Protein AF-A0AAD5Q218-F1 (afdb_monomer_lite)

Organism: NCBI:txid1820382

Sequence (182 aa):
MEKSLLESSVFEDIPKEDIAKGVDLLRSRFSKKIEPICSKLERFMSEVIFKVPDHVLLPEDAAQRTKHSEKEHKKILKEIESIKSDIQMEKYKKVVFRGKLKEATETHENLKAAAIEIETTSQKVLRENKTMDIKENSEFILAKFERCRAQLKDLQESSSPTETKETNKLYHQKEINDLLEN

pLDDT: mean 83.71, std 15.34, range [43.94, 97.88]

Radius of gyration: 63.57 Å; chains: 1; bounding box: 139×63×130 Å

Secondary structure (DSSP, 8-state):
-HHHHHT-TT-TTS-HHHHHHHHHHHHHHHHHHHHHHHHHHHHHIIIIISPPPTT---GGGGGGSS---HHHHHHHHHHHHHHHHHHHHHHHHHHHHHHHHHHHHHHHHHHHHHHHHHHHHHHHHHHHTT-S-HHHHHHHHHHHHHHHHHHHHHHHHHS-SSS-TTHHHHHHHHHHHHTT--

Structure (mmCIF, N/CA/C/O backbone):
data_AF-A0AAD5Q218-F1
#
_entry.id   AF-A0AAD5Q218-F1
#
loop_
_atom_site.group_PDB
_atom_site.id
_atom_site.type_symbol
_atom_site.label_atom_id
_atom_site.label_alt_id
_atom_site.label_comp_id
_atom_site.label_asym_id
_atom_site.label_entity_id
_atom_site.label_seq_id
_atom_site.pdbx_PDB_ins_code
_atom_site.Cartn_x
_atom_site.Cartn_y
_atom_site.Cartn_z
_atom_site.occupancy
_atom_site.B_iso_or_equiv
_atom_site.auth_seq_id
_atom_site.auth_comp_id
_atom_site.auth_asym_id
_atom_site.auth_atom_id
_atom_site.pdbx_PDB_model_num
ATOM 1 N N . MET A 1 1 ? 55.581 26.461 -41.951 1.00 69.00 1 MET A N 1
ATOM 2 C CA . MET A 1 1 ? 56.415 26.116 -43.120 1.00 69.00 1 MET A CA 1
ATOM 3 C C . MET A 1 1 ? 56.751 27.368 -43.914 1.00 69.00 1 MET A C 1
ATOM 5 O O . MET A 1 1 ? 57.912 27.718 -43.939 1.00 69.00 1 MET A O 1
ATOM 9 N N . GLU A 1 2 ? 55.768 28.105 -44.435 1.00 70.19 2 GLU A N 1
ATOM 10 C CA . GLU A 1 2 ? 55.990 29.355 -45.189 1.00 70.19 2 GLU A CA 1
ATOM 11 C C . GLU A 1 2 ? 56.848 30.401 -44.454 1.00 70.19 2 GLU A C 1
ATOM 13 O O . GLU A 1 2 ? 57.884 30.801 -44.968 1.00 70.19 2 GLU A O 1
ATOM 18 N N . LYS A 1 3 ? 56.504 30.754 -43.204 1.00 76.50 3 LYS A N 1
ATOM 19 C CA . LYS A 1 3 ? 57.320 31.668 -42.374 1.00 76.50 3 LYS A CA 1
ATOM 20 C C . LYS A 1 3 ? 58.770 31.194 -42.200 1.00 76.50 3 LYS A C 1
ATOM 22 O O . LYS A 1 3 ? 59.693 31.980 -42.324 1.00 76.50 3 LYS A O 1
ATOM 27 N N . SER A 1 4 ? 58.962 29.888 -42.012 1.00 77.25 4 SER A N 1
ATOM 28 C CA . SER A 1 4 ? 60.290 29.276 -41.861 1.00 77.25 4 SER A CA 1
ATOM 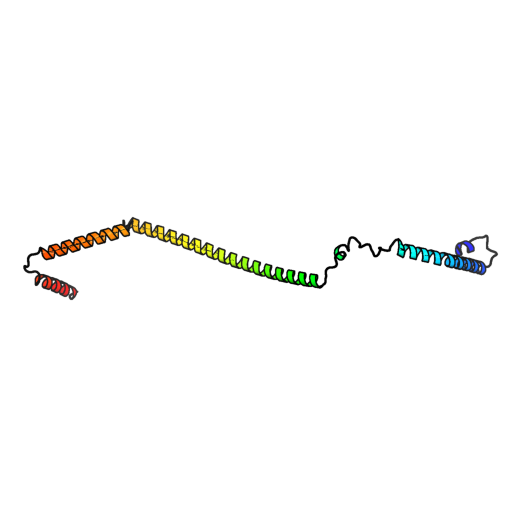29 C C . SER A 1 4 ? 61.090 29.226 -43.168 1.00 77.25 4 SER A C 1
ATOM 31 O O . SER A 1 4 ? 62.309 29.125 -43.107 1.00 77.25 4 SER A O 1
ATOM 33 N N . LEU A 1 5 ? 60.429 29.262 -44.331 1.00 72.81 5 LEU A N 1
ATOM 34 C CA . LEU A 1 5 ? 61.079 29.316 -45.646 1.00 72.81 5 LEU A CA 1
ATOM 35 C C . LEU A 1 5 ? 61.445 30.755 -46.032 1.00 72.81 5 LEU A C 1
ATOM 37 O O . LEU A 1 5 ? 62.468 30.963 -46.670 1.00 72.81 5 LEU A O 1
ATOM 41 N N . LEU A 1 6 ? 60.645 31.736 -45.604 1.00 70.00 6 LEU A N 1
ATOM 42 C CA . LEU A 1 6 ? 60.890 33.167 -45.822 1.00 70.00 6 LEU A CA 1
ATOM 43 C C . LEU A 1 6 ? 61.998 33.745 -44.923 1.00 70.00 6 LEU A C 1
ATOM 45 O O . LEU A 1 6 ? 62.591 34.757 -45.273 1.00 70.00 6 LEU A O 1
ATOM 49 N N . GLU A 1 7 ? 62.264 33.118 -43.775 1.00 71.62 7 GLU A N 1
ATOM 50 C CA . GLU A 1 7 ? 63.339 33.486 -42.835 1.00 71.62 7 GLU A CA 1
ATOM 51 C C . GLU A 1 7 ? 64.669 32.755 -43.125 1.00 71.62 7 GLU A C 1
ATOM 53 O O . GLU A 1 7 ? 65.662 32.968 -42.432 1.00 71.62 7 GLU A O 1
ATOM 58 N N . SER A 1 8 ? 64.705 31.872 -44.130 1.00 68.75 8 SER A N 1
ATOM 59 C CA . SER A 1 8 ? 65.890 31.086 -44.485 1.00 68.75 8 SER A CA 1
ATOM 60 C C . SER A 1 8 ? 66.762 31.822 -45.507 1.00 68.75 8 SER A C 1
ATOM 62 O O . SER A 1 8 ? 66.307 32.126 -46.607 1.00 68.75 8 SER A O 1
ATOM 64 N N . SER A 1 9 ? 68.046 32.018 -45.185 1.00 59.66 9 SER A N 1
ATOM 65 C CA . SER A 1 9 ? 69.048 32.674 -46.049 1.00 59.66 9 SER A CA 1
ATOM 66 C C . SER A 1 9 ? 69.369 31.923 -47.352 1.00 59.66 9 SER A C 1
ATOM 68 O O . SER A 1 9 ? 70.168 32.383 -48.158 1.00 59.66 9 SER A O 1
ATOM 70 N N . VAL A 1 10 ? 68.773 30.746 -47.566 1.00 65.19 10 VAL A N 1
ATOM 71 C CA . VAL A 1 10 ? 69.005 29.887 -48.739 1.00 65.19 10 VAL A CA 1
ATOM 72 C C . VAL A 1 10 ? 68.099 30.268 -49.919 1.00 65.19 10 VAL A C 1
ATOM 74 O O . VAL A 1 10 ? 68.383 29.895 -51.054 1.00 65.19 10 VAL A O 1
ATOM 77 N N . PHE A 1 11 ? 67.018 31.015 -49.677 1.00 63.41 11 PHE A N 1
ATOM 78 C CA . PHE A 1 11 ? 65.991 31.316 -50.684 1.00 63.41 11 PHE A CA 1
ATOM 79 C C . PHE A 1 11 ? 65.810 32.820 -50.948 1.00 63.41 11 PHE A C 1
ATOM 81 O O . PHE A 1 11 ? 64.764 33.221 -51.456 1.00 63.41 11 PHE A O 1
ATOM 88 N N . GLU A 1 12 ? 66.814 33.649 -50.632 1.00 64.25 12 GLU A N 1
ATOM 89 C CA . GLU A 1 12 ? 66.759 35.114 -50.803 1.00 64.25 12 GLU A CA 1
ATOM 90 C C . GLU A 1 12 ? 66.520 35.555 -52.261 1.00 64.25 12 GLU A C 1
ATOM 92 O O . GLU A 1 12 ? 65.871 36.575 -52.486 1.00 64.25 12 GLU A O 1
ATOM 97 N N . ASP A 1 13 ? 66.958 34.755 -53.241 1.00 67.12 13 ASP A N 1
ATOM 98 C CA . ASP A 1 13 ? 66.831 35.048 -54.679 1.00 67.12 13 ASP A CA 1
ATOM 99 C C . ASP A 1 13 ? 65.493 34.608 -55.305 1.00 67.12 13 ASP A C 1
ATOM 101 O O . ASP A 1 13 ? 65.235 34.875 -56.482 1.00 67.12 13 ASP A O 1
ATOM 105 N N . ILE A 1 14 ? 64.627 33.913 -54.557 1.00 72.00 14 ILE A N 1
ATOM 106 C CA . ILE A 1 14 ? 63.336 33.439 -55.074 1.00 72.00 14 ILE A CA 1
ATOM 107 C C . ILE A 1 14 ? 62.237 34.444 -54.702 1.00 72.00 14 ILE A C 1
ATOM 109 O O . ILE A 1 14 ? 62.089 34.780 -53.523 1.00 72.00 14 ILE A O 1
ATOM 113 N N . PRO A 1 15 ? 61.404 34.891 -55.663 1.00 78.75 15 PRO A N 1
ATOM 114 C CA . PRO A 1 15 ? 60.263 35.749 -55.372 1.00 78.75 15 PRO A CA 1
ATOM 115 C C . PRO A 1 15 ? 59.352 35.131 -54.307 1.00 78.75 15 PRO A C 1
ATOM 117 O O . PRO A 1 15 ? 58.953 33.964 -54.398 1.00 78.75 15 PRO A O 1
ATOM 120 N N . LYS A 1 16 ? 58.982 35.928 -53.300 1.00 77.88 16 LYS A N 1
ATOM 121 C CA . LYS A 1 16 ? 58.136 35.486 -52.177 1.00 77.88 16 LYS A CA 1
ATOM 122 C C . LYS A 1 16 ? 56.794 34.936 -52.664 1.00 77.88 16 LYS A C 1
ATOM 124 O O . LYS A 1 16 ? 56.260 33.996 -52.079 1.00 77.88 16 LYS A O 1
ATOM 129 N N . GLU A 1 17 ? 56.284 35.478 -53.767 1.00 79.50 17 GLU A N 1
ATOM 130 C CA . GLU A 1 17 ? 55.056 35.047 -54.427 1.00 79.50 17 GLU A CA 1
ATOM 131 C C . GLU A 1 17 ? 55.135 33.601 -54.932 1.00 79.50 17 GLU A C 1
ATOM 133 O O . GLU A 1 17 ? 54.137 32.882 -54.883 1.00 79.50 17 GLU A O 1
ATOM 138 N N . ASP A 1 18 ? 56.296 33.147 -55.400 1.00 80.69 18 ASP A N 1
ATOM 139 C CA . ASP A 1 18 ? 56.455 31.790 -55.926 1.00 80.69 18 ASP A CA 1
ATOM 140 C C . ASP A 1 18 ? 56.643 30.766 -54.801 1.00 80.69 18 ASP A C 1
ATOM 142 O O . ASP A 1 18 ? 56.131 29.645 -54.895 1.00 80.69 18 ASP A O 1
ATOM 146 N N . ILE A 1 19 ? 57.258 31.177 -53.685 1.00 81.56 19 ILE A N 1
ATOM 147 C CA . ILE A 1 19 ? 57.291 30.392 -52.443 1.00 81.56 19 ILE A CA 1
ATOM 148 C C . ILE A 1 19 ? 55.866 30.212 -51.900 1.00 81.56 19 ILE A C 1
ATOM 150 O O . ILE A 1 19 ? 55.463 29.083 -51.610 1.00 81.56 19 ILE A O 1
ATOM 154 N N . ALA A 1 20 ? 55.076 31.289 -51.828 1.00 82.69 20 ALA A N 1
ATOM 155 C CA . ALA A 1 20 ? 53.685 31.238 -51.376 1.00 82.69 20 ALA A CA 1
ATOM 156 C C . ALA A 1 20 ? 52.830 30.315 -52.266 1.00 82.69 20 ALA A C 1
ATOM 158 O O . ALA A 1 20 ? 52.174 29.402 -51.762 1.00 82.69 20 ALA A O 1
ATOM 159 N N . LYS A 1 21 ? 52.922 30.450 -53.599 1.00 85.62 21 LYS A N 1
ATOM 160 C CA . LYS A 1 21 ? 52.235 29.553 -54.551 1.00 85.62 21 LYS A CA 1
ATOM 161 C C . LYS A 1 21 ? 52.656 28.091 -54.390 1.00 85.62 21 LYS A C 1
ATOM 163 O O . LYS A 1 21 ? 51.812 27.198 -54.481 1.00 85.62 21 LYS A O 1
ATOM 168 N N . GLY A 1 22 ? 53.944 27.824 -54.167 1.00 85.00 22 GLY A N 1
ATOM 169 C CA . GLY A 1 22 ? 54.467 26.473 -53.957 1.00 85.00 22 GLY A CA 1
ATOM 170 C C . GLY A 1 22 ? 53.941 25.835 -52.669 1.00 85.00 22 GLY A C 1
ATOM 171 O O . GLY A 1 22 ? 53.497 24.682 -52.683 1.00 85.00 22 GLY A O 1
ATOM 172 N N . VAL A 1 23 ? 53.922 26.599 -51.573 1.00 87.44 23 VAL A N 1
ATOM 173 C CA . VAL A 1 23 ? 53.343 26.168 -50.292 1.00 87.44 23 VAL A CA 1
ATOM 174 C C . VAL A 1 23 ? 51.838 25.949 -50.422 1.00 87.44 23 VAL A C 1
ATOM 176 O O . VAL A 1 23 ? 51.331 24.941 -49.931 1.00 87.44 23 VAL A O 1
ATOM 179 N N . ASP A 1 24 ? 51.125 26.820 -51.133 1.00 87.69 24 ASP A N 1
ATOM 180 C CA . ASP A 1 24 ? 49.694 26.663 -51.390 1.00 87.69 24 ASP A CA 1
ATOM 181 C C . ASP A 1 24 ? 49.383 25.432 -52.241 1.00 87.69 24 ASP A C 1
ATOM 183 O O . ASP A 1 24 ? 48.440 24.691 -51.944 1.00 87.69 24 ASP A O 1
ATOM 187 N N . LEU A 1 25 ? 50.201 25.149 -53.257 1.00 91.50 25 LEU A N 1
ATOM 188 C CA . LEU A 1 25 ? 50.072 23.943 -54.068 1.00 91.50 25 LEU A CA 1
ATOM 189 C C . LEU A 1 25 ? 50.336 22.683 -53.235 1.00 91.50 25 LEU A C 1
ATOM 191 O O . LEU A 1 25 ? 49.593 21.704 -53.350 1.00 91.50 25 LEU A O 1
ATOM 195 N N . LEU A 1 26 ? 51.362 22.703 -52.379 1.00 90.81 26 LEU A N 1
ATOM 196 C CA . LEU A 1 26 ? 51.670 21.605 -51.464 1.00 90.81 26 LEU A CA 1
ATOM 197 C C . LEU A 1 26 ? 50.535 21.392 -50.459 1.00 90.81 26 LEU A C 1
ATOM 199 O O . LEU A 1 26 ? 50.084 20.261 -50.288 1.00 90.81 26 LEU A O 1
ATOM 203 N N . ARG A 1 27 ? 50.023 22.470 -49.858 1.00 90.44 27 ARG A N 1
ATOM 204 C CA . ARG A 1 27 ? 48.873 22.448 -48.949 1.00 90.44 27 ARG A CA 1
ATOM 205 C C . ARG A 1 27 ? 47.643 21.880 -49.646 1.00 90.44 27 ARG A C 1
ATOM 207 O O . ARG A 1 27 ? 47.019 20.973 -49.115 1.00 90.44 27 ARG A O 1
ATOM 214 N N . SER A 1 28 ? 47.345 22.326 -50.866 1.00 92.12 28 SER A N 1
ATOM 215 C CA . SER A 1 28 ? 46.227 21.807 -51.660 1.00 92.12 28 SER A CA 1
ATOM 216 C C . SER A 1 28 ? 46.377 20.311 -51.953 1.00 92.12 28 SER A C 1
ATOM 218 O O . SER A 1 28 ? 45.425 19.548 -51.784 1.00 92.12 28 SER A O 1
ATOM 220 N N . ARG A 1 29 ? 47.573 19.855 -52.351 1.00 93.06 29 ARG A N 1
ATOM 221 C CA . ARG A 1 29 ? 47.848 18.426 -52.583 1.00 93.06 29 ARG A CA 1
ATOM 222 C C . ARG A 1 29 ? 47.735 17.606 -51.301 1.00 93.06 29 ARG A C 1
ATOM 224 O O . ARG A 1 29 ? 47.169 16.516 -51.341 1.00 93.06 29 ARG A O 1
ATOM 231 N N . PHE A 1 30 ? 48.248 18.128 -50.190 1.00 93.69 30 PHE A N 1
ATOM 232 C CA . PHE A 1 30 ? 48.175 17.488 -48.884 1.00 93.69 30 PHE A CA 1
ATOM 233 C C . PHE A 1 30 ? 46.726 17.363 -48.413 1.00 93.69 30 PHE A C 1
ATOM 235 O O . PHE A 1 30 ? 46.282 16.251 -48.151 1.00 93.69 30 PHE A O 1
ATOM 242 N N . SER A 1 31 ? 45.957 18.455 -48.418 1.00 93.25 31 SER A N 1
ATOM 243 C CA . SER A 1 31 ? 44.533 18.444 -48.074 1.00 93.25 31 SER A CA 1
ATOM 244 C C . SER A 1 31 ? 43.752 17.474 -48.959 1.00 93.25 31 SER A C 1
ATOM 246 O O . SER A 1 31 ? 43.032 16.633 -48.439 1.00 93.25 31 SER A O 1
ATOM 248 N N . LYS A 1 32 ? 43.975 17.469 -50.282 1.00 94.06 32 LYS A N 1
ATOM 249 C CA . LYS A 1 32 ? 43.328 16.507 -51.199 1.00 94.06 32 LYS A CA 1
ATOM 250 C C . LYS A 1 32 ? 43.638 15.040 -50.884 1.00 94.06 32 LYS A C 1
ATOM 252 O O . LYS A 1 32 ? 42.857 14.167 -51.252 1.00 94.06 32 LYS A O 1
ATOM 257 N N . LYS A 1 33 ? 44.787 14.748 -50.268 1.00 93.75 33 LYS A N 1
ATOM 258 C CA . LYS A 1 33 ? 45.181 13.386 -49.880 1.00 93.75 33 LYS A CA 1
ATOM 259 C C . LYS A 1 33 ? 44.720 13.022 -48.473 1.00 93.75 33 LYS A C 1
ATOM 261 O O . LYS A 1 33 ? 44.341 11.876 -48.267 1.00 93.75 33 LYS A O 1
ATOM 266 N N . ILE A 1 34 ? 44.738 13.971 -47.542 1.00 94.88 34 ILE A N 1
ATOM 267 C CA . ILE A 1 34 ? 44.348 13.764 -46.147 1.00 94.88 34 ILE A CA 1
ATOM 268 C C . ILE A 1 34 ? 42.839 13.712 -45.976 1.00 94.88 34 ILE A C 1
ATOM 270 O O . ILE A 1 34 ? 42.372 12.836 -45.262 1.00 94.88 34 ILE A O 1
ATOM 274 N N . GLU A 1 35 ? 42.080 14.564 -46.665 1.00 95.44 35 GLU A N 1
ATOM 275 C CA . GLU A 1 35 ? 40.618 14.601 -46.559 1.00 95.44 35 GLU A CA 1
ATOM 276 C C . GLU A 1 35 ? 39.979 13.205 -46.690 1.00 95.44 35 GLU A C 1
ATOM 278 O O . GLU A 1 35 ? 39.336 12.757 -45.742 1.00 95.44 35 GLU A O 1
ATOM 283 N N . PRO A 1 36 ? 40.230 12.419 -47.762 1.00 95.62 36 PRO A N 1
ATOM 284 C CA . PRO A 1 36 ? 39.633 11.090 -47.881 1.00 95.62 36 PRO A CA 1
ATOM 285 C C . PRO A 1 36 ? 40.160 10.084 -46.848 1.00 95.62 36 PRO A C 1
ATOM 287 O O . PRO A 1 36 ? 39.497 9.080 -46.590 1.00 95.62 36 PRO A O 1
ATOM 290 N N . ILE A 1 37 ? 41.352 10.300 -46.282 1.00 95.94 37 ILE A N 1
ATOM 291 C CA . ILE A 1 37 ? 41.898 9.454 -45.212 1.00 95.94 37 ILE A CA 1
ATOM 292 C C . ILE A 1 37 ? 41.159 9.753 -43.908 1.00 95.94 37 ILE A C 1
ATOM 294 O O . ILE A 1 37 ? 40.695 8.819 -43.257 1.00 95.94 37 ILE A O 1
ATOM 298 N N . CYS A 1 38 ? 40.986 11.031 -43.569 1.00 95.12 38 CYS A N 1
ATOM 299 C CA . CYS A 1 38 ? 40.215 11.462 -42.411 1.00 95.12 38 CYS A CA 1
ATOM 300 C C . CYS A 1 38 ? 38.756 11.015 -42.517 1.00 95.12 38 CYS A C 1
ATOM 302 O O . CYS A 1 38 ? 38.255 10.436 -41.563 1.00 95.12 38 CYS A O 1
ATOM 304 N N . SER A 1 39 ? 38.107 11.151 -43.679 1.00 95.38 39 SER A N 1
ATOM 305 C CA . SER A 1 39 ? 36.728 10.672 -43.857 1.00 95.38 39 SER A CA 1
ATOM 306 C C . SER A 1 39 ? 36.605 9.153 -43.683 1.00 95.38 39 SER A C 1
ATOM 308 O O . SER A 1 39 ? 35.631 8.663 -43.116 1.00 95.38 39 SER A O 1
ATOM 310 N N . LYS A 1 40 ? 37.591 8.373 -44.152 1.00 95.81 40 LYS A N 1
ATOM 311 C CA . LYS A 1 40 ? 37.616 6.916 -43.924 1.00 95.81 40 LYS A CA 1
ATOM 312 C C . LYS A 1 40 ? 37.834 6.574 -42.454 1.00 95.81 40 LYS A C 1
ATOM 314 O O . LYS A 1 40 ? 37.211 5.638 -41.961 1.00 95.81 40 LYS A O 1
ATOM 319 N N . LEU A 1 41 ? 38.715 7.308 -41.780 1.00 95.69 41 LEU A N 1
ATOM 320 C CA . LEU A 1 41 ? 38.981 7.128 -40.359 1.00 95.69 41 LEU A CA 1
ATOM 321 C C . LEU A 1 41 ? 37.743 7.463 -39.527 1.00 95.69 41 LEU A C 1
ATOM 323 O O . LEU A 1 41 ? 37.350 6.660 -38.692 1.00 95.69 41 LEU A O 1
ATOM 327 N N . GLU A 1 42 ? 37.103 8.598 -39.796 1.00 95.94 42 GLU A N 1
ATOM 328 C CA . GLU A 1 42 ? 35.860 9.011 -39.146 1.00 95.94 42 GLU A CA 1
ATOM 329 C C . GLU A 1 42 ? 34.787 7.939 -39.314 1.00 95.94 42 GLU A C 1
ATOM 331 O O . GLU A 1 42 ? 34.236 7.451 -38.330 1.00 95.94 42 GLU A O 1
ATOM 336 N N . ARG A 1 43 ? 34.579 7.471 -40.550 1.00 96.12 43 ARG A N 1
ATOM 337 C CA . ARG A 1 43 ? 33.640 6.386 -40.830 1.00 96.12 43 ARG A CA 1
ATOM 338 C C . ARG A 1 43 ? 33.965 5.123 -40.034 1.00 96.12 43 ARG A C 1
ATOM 340 O O . ARG A 1 43 ? 33.069 4.526 -39.451 1.00 96.12 43 ARG A O 1
ATOM 347 N N . PHE A 1 44 ? 35.233 4.723 -39.982 1.00 95.75 44 PHE A N 1
ATOM 348 C CA . PHE A 1 44 ? 35.655 3.556 -39.211 1.00 95.75 44 PHE A CA 1
ATOM 349 C C . PHE A 1 44 ? 35.403 3.735 -37.707 1.00 95.75 44 PHE A C 1
ATOM 351 O O . PHE A 1 44 ? 34.886 2.830 -37.053 1.00 95.75 44 PHE A O 1
ATOM 358 N N . MET A 1 45 ? 35.714 4.910 -37.157 1.00 95.62 45 MET A N 1
ATOM 359 C CA . MET A 1 45 ? 35.459 5.225 -35.751 1.00 95.62 45 MET A CA 1
ATOM 360 C C . MET A 1 45 ? 33.961 5.162 -35.435 1.00 95.62 45 MET A C 1
ATOM 362 O O . MET A 1 45 ? 33.575 4.523 -34.457 1.00 95.62 45 MET A O 1
ATOM 366 N N . SER A 1 46 ? 33.118 5.757 -36.279 1.00 94.12 46 SER A N 1
ATOM 367 C CA . SER A 1 46 ? 31.667 5.782 -36.086 1.00 94.12 46 SER A CA 1
ATOM 368 C C . SER A 1 46 ? 30.998 4.429 -36.303 1.00 94.12 46 SER A C 1
ATOM 370 O O . SER A 1 46 ? 30.046 4.125 -35.59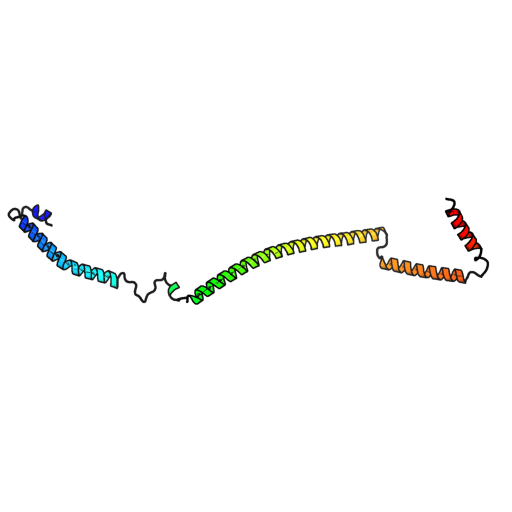7 1.00 94.12 46 SER A O 1
ATOM 372 N N . GLU A 1 47 ? 31.455 3.620 -37.261 1.00 92.38 47 GLU A N 1
ATOM 373 C CA . GLU A 1 47 ? 30.809 2.345 -37.602 1.00 92.38 47 GLU A CA 1
ATOM 374 C C . GLU A 1 47 ? 31.300 1.166 -36.752 1.00 92.38 47 GLU A C 1
ATOM 376 O O . GLU A 1 47 ? 30.540 0.218 -36.554 1.00 92.38 47 GLU A O 1
ATOM 381 N N . VAL A 1 48 ? 32.546 1.207 -36.263 1.00 89.38 48 VAL A N 1
ATOM 382 C CA . VAL A 1 48 ? 33.196 0.055 -35.612 1.00 89.38 48 VAL A CA 1
ATOM 383 C C . VAL A 1 48 ? 33.518 0.314 -34.145 1.00 89.38 48 VAL A C 1
ATOM 385 O O . VAL A 1 48 ? 33.247 -0.544 -33.312 1.00 89.38 48 VAL A O 1
ATOM 388 N N . ILE A 1 49 ? 34.106 1.467 -33.813 1.00 92.19 49 ILE A N 1
ATOM 389 C CA . ILE A 1 49 ? 34.599 1.723 -32.449 1.00 92.19 49 ILE A CA 1
ATOM 390 C C . ILE A 1 49 ? 33.472 2.228 -31.549 1.00 92.19 49 ILE A C 1
ATOM 392 O O . ILE A 1 49 ? 33.292 1.729 -30.442 1.00 92.19 49 ILE A O 1
ATOM 396 N N . PHE A 1 50 ? 32.716 3.218 -32.021 1.00 93.12 50 PHE A N 1
ATOM 397 C CA . PHE A 1 50 ? 31.698 3.903 -31.221 1.00 93.12 50 PHE A CA 1
ATOM 398 C C . PHE A 1 50 ? 30.267 3.474 -31.543 1.00 93.12 50 PHE A C 1
ATOM 400 O O . PHE A 1 50 ? 29.323 4.013 -30.965 1.00 93.12 50 PHE A O 1
ATOM 407 N N . LYS A 1 51 ? 30.080 2.502 -32.442 1.00 91.19 51 LYS A N 1
ATOM 408 C CA . LYS A 1 51 ? 28.757 1.942 -32.712 1.00 91.19 51 LYS A CA 1
ATOM 409 C C . LYS A 1 51 ? 28.417 0.887 -31.668 1.00 91.19 51 LYS A C 1
ATOM 411 O O . LYS A 1 51 ? 29.082 -0.142 -31.579 1.00 91.19 51 LYS A O 1
ATOM 416 N N . VAL A 1 52 ? 27.323 1.097 -30.944 1.00 88.94 52 VAL A N 1
ATOM 417 C CA . VAL A 1 52 ? 26.678 0.016 -30.191 1.00 88.94 52 VAL A CA 1
ATOM 418 C C . VAL A 1 52 ? 25.970 -0.897 -31.201 1.00 88.94 52 VAL A C 1
ATOM 420 O O . VAL A 1 52 ? 25.167 -0.398 -31.993 1.00 88.94 52 VAL A O 1
ATOM 423 N N . PRO A 1 53 ? 26.270 -2.208 -31.249 1.00 89.31 53 PRO A N 1
ATOM 424 C CA . PRO A 1 53 ? 25.616 -3.108 -32.191 1.00 89.31 53 PRO A CA 1
ATOM 425 C C . PRO A 1 53 ? 24.110 -3.214 -31.931 1.00 89.31 53 PRO A C 1
ATOM 427 O O . PRO A 1 53 ? 23.695 -3.389 -30.791 1.00 89.31 53 PRO A O 1
ATOM 430 N N . ASP A 1 54 ? 23.298 -3.224 -32.991 1.00 85.56 54 ASP A N 1
ATOM 431 C CA . ASP A 1 54 ? 21.824 -3.188 -32.890 1.00 85.56 54 ASP A CA 1
ATOM 432 C C . ASP A 1 54 ? 21.220 -4.400 -32.147 1.00 85.56 54 ASP A C 1
ATOM 434 O O . ASP A 1 54 ? 20.099 -4.353 -31.647 1.00 85.56 54 ASP A O 1
ATOM 438 N N . HIS A 1 55 ? 21.964 -5.506 -32.076 1.00 85.81 55 HIS A N 1
ATOM 439 C CA . HIS A 1 55 ? 21.568 -6.733 -31.381 1.00 85.81 55 HIS A CA 1
ATOM 440 C C . HIS A 1 55 ? 21.999 -6.767 -29.905 1.00 85.81 55 HIS A C 1
ATOM 442 O O . HIS A 1 55 ? 21.633 -7.695 -29.183 1.00 85.81 55 HIS A O 1
ATOM 448 N N . VAL A 1 56 ? 22.793 -5.791 -29.454 1.00 87.62 56 VAL A N 1
ATOM 449 C CA . VAL A 1 56 ? 23.293 -5.700 -28.082 1.00 87.62 56 VAL A CA 1
ATOM 450 C C . VAL A 1 56 ? 22.518 -4.613 -27.355 1.00 87.62 56 VAL A C 1
ATOM 452 O O . VAL A 1 56 ? 22.664 -3.428 -27.633 1.00 87.62 56 VAL A O 1
ATOM 455 N N . LEU A 1 57 ? 21.715 -5.027 -26.378 1.00 86.69 57 LEU A N 1
ATOM 456 C CA . LEU A 1 57 ? 21.172 -4.109 -25.383 1.00 86.69 57 LEU A CA 1
ATOM 457 C C . LEU A 1 57 ? 22.234 -3.847 -24.322 1.00 86.69 57 LEU A C 1
ATOM 459 O O . LEU A 1 57 ? 22.799 -4.795 -23.760 1.00 86.69 57 LEU A O 1
ATOM 463 N N . LEU A 1 58 ? 22.466 -2.568 -24.039 1.00 89.38 58 LEU A N 1
ATOM 464 C CA . LEU A 1 58 ? 23.334 -2.152 -22.950 1.00 89.38 58 LEU A CA 1
ATOM 465 C C . LEU A 1 58 ? 22.771 -2.644 -21.600 1.00 89.38 58 LEU A C 1
ATOM 467 O O . LEU A 1 58 ? 21.558 -2.852 -21.474 1.00 89.38 58 LEU A O 1
ATOM 471 N N . PRO A 1 59 ? 23.622 -2.879 -20.586 1.00 87.31 59 PRO A N 1
ATOM 472 C CA . PRO A 1 59 ? 23.173 -3.324 -19.267 1.00 87.31 59 PRO A CA 1
ATOM 473 C C . PRO A 1 59 ? 22.128 -2.400 -18.626 1.00 87.31 59 PRO A C 1
ATOM 475 O O . PRO A 1 59 ? 21.216 -2.878 -17.954 1.00 87.31 59 PRO A O 1
ATOM 478 N N . GLU A 1 60 ? 22.229 -1.096 -18.870 1.00 86.56 60 GLU A N 1
ATOM 479 C CA . GLU A 1 60 ? 21.306 -0.068 -18.385 1.00 86.56 60 GLU A CA 1
ATOM 480 C C . GLU A 1 60 ? 19.898 -0.238 -18.981 1.00 86.56 60 GLU A C 1
ATOM 482 O O . GLU A 1 60 ? 18.897 0.011 -18.309 1.00 86.56 60 GLU A O 1
ATOM 487 N N . ASP A 1 61 ? 19.815 -0.759 -20.207 1.00 83.81 61 ASP A N 1
ATOM 488 C CA . ASP A 1 61 ? 18.569 -1.010 -20.933 1.00 83.81 61 ASP A CA 1
ATOM 489 C C . ASP A 1 61 ? 18.020 -2.427 -20.708 1.00 83.81 61 ASP A C 1
ATOM 491 O O . ASP A 1 61 ? 17.108 -2.874 -21.409 1.00 83.81 61 ASP A O 1
ATOM 495 N N . ALA A 1 62 ? 18.528 -3.167 -19.716 1.00 83.81 62 ALA A N 1
ATOM 496 C CA . ALA A 1 62 ? 18.085 -4.534 -19.438 1.00 83.81 62 ALA A CA 1
ATOM 497 C C . ALA A 1 62 ? 16.562 -4.650 -19.236 1.00 83.81 62 ALA A C 1
ATOM 499 O O . ALA A 1 62 ? 15.968 -5.648 -19.646 1.00 83.81 62 ALA A O 1
ATOM 500 N N . ALA A 1 63 ? 15.917 -3.618 -18.679 1.00 78.44 63 ALA A N 1
ATOM 501 C CA . ALA A 1 63 ? 14.464 -3.559 -18.502 1.00 78.44 63 ALA A CA 1
ATOM 502 C C . ALA A 1 63 ? 13.681 -3.569 -19.831 1.00 78.44 63 ALA A C 1
ATOM 504 O O . ALA A 1 63 ? 12.525 -3.980 -19.861 1.00 78.44 63 ALA A O 1
ATOM 505 N N . GLN A 1 64 ? 14.305 -3.162 -20.940 1.00 78.00 64 GLN A N 1
ATOM 506 C CA . GLN A 1 64 ? 13.691 -3.161 -22.270 1.00 78.00 64 GLN A CA 1
ATOM 507 C C . GLN A 1 64 ? 13.722 -4.539 -22.949 1.00 78.00 64 GLN A C 1
ATOM 509 O O . GLN A 1 64 ? 13.029 -4.737 -23.950 1.00 78.00 64 GLN A O 1
ATOM 514 N N . ARG A 1 65 ? 14.492 -5.506 -22.417 1.00 79.75 65 ARG A N 1
ATOM 515 C CA . ARG A 1 65 ? 14.556 -6.883 -22.952 1.00 79.75 65 ARG A CA 1
ATOM 516 C C . ARG A 1 65 ? 13.181 -7.540 -22.973 1.00 79.75 65 ARG A C 1
ATOM 518 O O . ARG A 1 65 ? 12.831 -8.230 -23.925 1.00 79.75 65 ARG A O 1
ATOM 525 N N . THR A 1 66 ? 12.397 -7.297 -21.932 1.00 80.44 66 THR A N 1
ATOM 526 C CA . THR A 1 66 ? 11.000 -7.708 -21.833 1.00 80.44 66 THR A CA 1
ATOM 527 C C . THR A 1 66 ? 10.115 -6.500 -22.082 1.00 80.44 66 THR A C 1
ATOM 529 O O . THR A 1 66 ? 9.903 -5.671 -21.200 1.00 80.44 66 THR A O 1
ATOM 532 N N . LYS A 1 67 ? 9.584 -6.391 -23.301 1.00 76.19 67 LYS A N 1
ATOM 533 C CA . LYS A 1 67 ? 8.610 -5.349 -23.631 1.00 76.19 67 LYS A CA 1
ATOM 534 C C . LYS A 1 67 ? 7.289 -5.654 -22.932 1.00 76.19 67 LYS A C 1
ATOM 536 O O . LYS A 1 67 ? 6.558 -6.545 -23.354 1.00 76.19 67 LYS A O 1
ATOM 541 N N . HIS A 1 68 ? 6.980 -4.901 -21.885 1.00 77.31 68 HIS A N 1
ATOM 542 C CA . HIS A 1 68 ? 5.649 -4.920 -21.290 1.00 77.31 68 HIS A CA 1
ATOM 543 C C . HIS A 1 68 ? 4.644 -4.273 -22.241 1.00 77.31 68 HIS A C 1
ATOM 545 O O . HIS A 1 68 ? 4.903 -3.211 -22.812 1.00 77.31 68 HIS A O 1
ATOM 551 N N . SER A 1 69 ? 3.483 -4.905 -22.414 1.00 86.06 69 SER A N 1
ATOM 552 C CA . SER A 1 69 ? 2.405 -4.306 -23.201 1.00 86.06 69 SER A CA 1
ATOM 553 C C . SER A 1 69 ? 1.823 -3.101 -22.458 1.00 86.06 69 SER A C 1
ATOM 555 O O . SER A 1 69 ? 1.654 -3.140 -21.237 1.00 86.06 69 SER A O 1
ATOM 557 N N . GLU A 1 70 ? 1.399 -2.056 -23.176 1.00 88.25 70 GLU A N 1
ATOM 558 C CA . GLU A 1 70 ? 0.660 -0.938 -22.566 1.00 88.25 70 GLU A CA 1
ATOM 559 C C . GLU A 1 70 ? -0.575 -1.406 -21.782 1.00 88.25 70 GLU A C 1
ATOM 561 O O . GLU A 1 70 ? -0.972 -0.783 -20.796 1.00 88.25 70 GLU A O 1
ATOM 566 N N . LYS A 1 71 ? -1.190 -2.518 -22.205 1.00 90.81 71 LYS A N 1
ATOM 567 C CA . LYS A 1 71 ? -2.339 -3.111 -21.515 1.00 90.81 71 LYS A CA 1
ATOM 568 C C . LYS A 1 71 ? -1.956 -3.637 -20.131 1.00 90.81 71 LYS A C 1
ATOM 570 O O . LYS A 1 71 ? -2.711 -3.442 -19.181 1.00 90.81 71 LYS A O 1
ATOM 575 N N . GLU A 1 72 ? -0.796 -4.276 -20.016 1.00 89.25 72 GLU A N 1
ATOM 576 C CA . GLU A 1 72 ? -0.261 -4.774 -18.744 1.00 89.25 72 GLU A CA 1
ATOM 577 C C . GLU A 1 72 ? 0.143 -3.613 -17.844 1.00 89.25 72 GLU A C 1
ATOM 579 O O . GLU A 1 72 ? -0.215 -3.598 -16.671 1.00 89.25 72 GLU A O 1
ATOM 584 N N . HIS A 1 73 ? 0.782 -2.587 -18.409 1.00 90.06 73 HIS A N 1
ATOM 585 C CA . HIS A 1 73 ? 1.141 -1.383 -17.667 1.00 90.06 73 HIS A CA 1
ATOM 586 C C . HIS A 1 73 ? -0.096 -0.688 -17.075 1.00 90.06 73 HIS A C 1
ATOM 588 O O . HIS A 1 73 ? -0.149 -0.407 -15.878 1.00 90.06 73 HIS A O 1
ATOM 594 N N . LYS A 1 74 ? -1.150 -0.496 -17.881 1.00 94.25 74 LYS A N 1
ATOM 595 C CA . LYS A 1 74 ? -2.430 0.065 -17.415 1.00 94.25 74 LYS A CA 1
ATOM 596 C C . LYS A 1 74 ? -3.104 -0.814 -16.359 1.00 94.25 74 LYS A C 1
ATOM 598 O O . LYS A 1 74 ? -3.726 -0.281 -15.443 1.00 94.25 74 LYS A O 1
ATOM 603 N N . LYS A 1 75 ? -3.002 -2.141 -16.477 1.00 95.56 75 LYS A N 1
ATOM 604 C CA . LYS A 1 75 ? -3.530 -3.082 -15.479 1.00 95.56 75 LYS A CA 1
ATOM 605 C C . LYS A 1 75 ? -2.801 -2.928 -14.142 1.00 95.56 75 LYS A C 1
ATOM 607 O O . LYS A 1 75 ? -3.463 -2.741 -13.128 1.00 95.56 75 LYS A O 1
ATOM 612 N N . ILE A 1 76 ? -1.469 -2.911 -14.160 1.00 94.75 76 ILE A N 1
ATOM 613 C CA . ILE A 1 76 ? -0.637 -2.737 -12.961 1.00 94.75 76 ILE A CA 1
ATOM 614 C C . ILE A 1 76 ? -0.935 -1.396 -12.281 1.00 94.75 76 ILE A C 1
ATOM 616 O O . ILE A 1 76 ? -1.093 -1.352 -11.067 1.00 94.75 76 ILE A O 1
ATOM 620 N N . LEU A 1 77 ? -1.086 -0.305 -13.040 1.00 95.69 77 LEU A N 1
ATOM 621 C CA . LEU A 1 77 ? -1.432 1.002 -12.467 1.00 95.69 77 LEU A CA 1
ATOM 622 C C . LEU A 1 77 ? -2.783 0.990 -11.738 1.00 95.69 77 LEU A C 1
ATOM 624 O O . LEU A 1 77 ? -2.884 1.522 -10.633 1.00 95.69 77 LEU A O 1
ATOM 628 N N . LYS A 1 78 ? -3.801 0.344 -12.317 1.00 96.19 78 LYS A N 1
ATOM 629 C CA . LYS A 1 78 ? -5.109 0.184 -11.663 1.00 96.19 78 LYS A CA 1
ATOM 630 C C . LYS A 1 78 ? -5.024 -0.678 -10.406 1.00 96.19 78 LYS A C 1
ATOM 632 O O . LYS A 1 78 ? -5.665 -0.360 -9.410 1.00 96.19 78 LYS A O 1
ATOM 637 N N . GLU A 1 79 ? -4.235 -1.749 -10.437 1.00 97.06 79 GLU A N 1
ATOM 638 C CA . GLU A 1 79 ? -4.005 -2.597 -9.263 1.00 97.06 79 GLU A CA 1
ATOM 639 C C . GLU A 1 79 ? -3.294 -1.823 -8.147 1.00 97.06 79 GLU A C 1
ATOM 641 O O . GLU A 1 79 ? -3.725 -1.882 -6.998 1.00 97.06 79 GLU A O 1
ATOM 646 N N . ILE A 1 80 ? -2.273 -1.026 -8.479 1.00 97.12 80 ILE A N 1
ATOM 647 C CA . ILE A 1 80 ? -1.584 -0.149 -7.521 1.00 97.12 80 ILE A CA 1
ATOM 648 C C . ILE A 1 80 ? -2.568 0.834 -6.878 1.00 97.12 80 ILE A C 1
ATOM 650 O O . ILE A 1 80 ? -2.538 1.032 -5.662 1.00 97.12 80 ILE A O 1
ATOM 654 N N . GLU A 1 81 ? -3.445 1.449 -7.671 1.00 96.94 81 GLU A N 1
ATOM 655 C CA . GLU A 1 81 ? -4.436 2.399 -7.166 1.00 96.94 81 GLU A CA 1
ATOM 656 C C . GLU A 1 81 ? -5.479 1.724 -6.263 1.00 96.94 81 GLU A C 1
ATOM 658 O O . GLU A 1 81 ? -5.769 2.234 -5.177 1.00 96.94 81 GLU A O 1
ATOM 663 N N . SER A 1 82 ? -5.964 0.540 -6.651 1.00 97.44 82 SER A N 1
ATOM 664 C CA . SER A 1 82 ? -6.867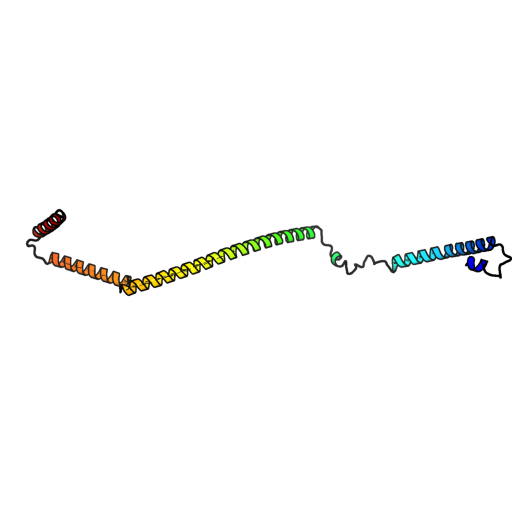 -0.275 -5.830 1.00 97.44 82 SER A CA 1
ATOM 665 C C . SER A 1 82 ? -6.228 -0.631 -4.489 1.00 97.44 82 SER A C 1
ATOM 667 O O . SER A 1 82 ? -6.789 -0.334 -3.438 1.00 97.44 82 SER A O 1
ATOM 669 N N . ILE A 1 83 ? -5.007 -1.176 -4.511 1.00 97.56 83 ILE A N 1
ATOM 670 C CA . ILE A 1 83 ? -4.276 -1.570 -3.300 1.00 97.56 83 ILE A CA 1
ATOM 671 C C . ILE A 1 83 ? -4.031 -0.356 -2.397 1.00 97.56 83 ILE A C 1
ATOM 673 O O . ILE A 1 83 ? -4.138 -0.446 -1.174 1.00 97.56 83 ILE A O 1
ATOM 677 N N . LYS A 1 84 ? -3.726 0.810 -2.974 1.00 97.31 84 LYS A N 1
ATOM 678 C CA . LYS A 1 84 ? -3.545 2.046 -2.207 1.00 97.31 84 LYS A CA 1
ATOM 679 C C . LYS A 1 84 ? -4.829 2.454 -1.480 1.00 97.31 84 LYS A C 1
ATOM 681 O O . LYS A 1 84 ? -4.749 2.867 -0.321 1.00 97.31 84 LYS A O 1
ATOM 686 N N . SER A 1 85 ? -5.981 2.329 -2.139 1.00 96.69 85 SER A N 1
ATOM 687 C CA . SER A 1 85 ? -7.290 2.580 -1.528 1.00 96.69 85 SER A CA 1
ATOM 688 C C . SER A 1 85 ? -7.576 1.590 -0.394 1.00 96.69 85 SER A C 1
ATOM 690 O O . SER A 1 85 ? -7.896 2.003 0.724 1.00 96.69 85 SER A O 1
ATOM 692 N N . ASP A 1 86 ? -7.330 0.300 -0.628 1.00 97.56 86 ASP A N 1
ATOM 693 C CA . ASP A 1 86 ? -7.532 -0.755 0.370 1.00 97.56 86 ASP A CA 1
ATOM 694 C C . ASP A 1 86 ? -6.667 -0.535 1.616 1.00 97.56 86 ASP A C 1
ATOM 696 O O . ASP A 1 86 ? -7.151 -0.629 2.744 1.00 97.56 86 ASP A O 1
ATOM 700 N N . ILE A 1 87 ? -5.402 -0.140 1.439 1.00 97.56 87 ILE A N 1
ATOM 701 C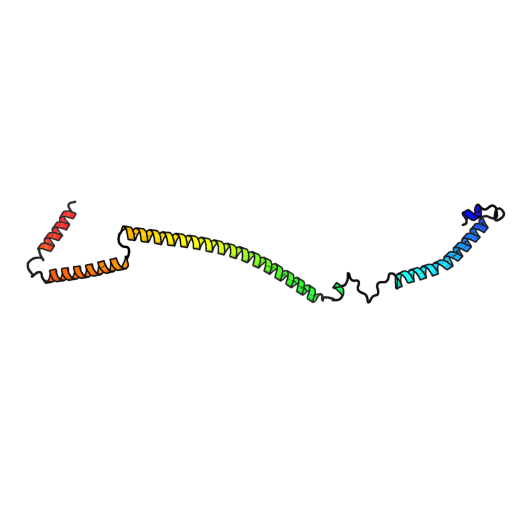 CA . ILE A 1 87 ? -4.503 0.193 2.553 1.00 97.56 87 ILE A CA 1
ATOM 702 C C . ILE A 1 87 ? -5.047 1.367 3.377 1.00 97.56 87 ILE A C 1
ATOM 704 O O . ILE A 1 87 ? -4.941 1.360 4.606 1.00 97.56 87 ILE A O 1
ATOM 708 N N . GLN A 1 88 ? -5.600 2.398 2.735 1.00 97.06 88 GLN A N 1
ATOM 709 C CA . GLN A 1 88 ? -6.185 3.535 3.451 1.00 97.06 88 GLN A CA 1
ATOM 710 C C . GLN A 1 88 ? -7.423 3.113 4.246 1.00 97.06 88 GLN A C 1
ATOM 712 O O . GLN A 1 88 ? -7.554 3.479 5.418 1.00 97.06 88 GLN A O 1
ATOM 717 N N . MET A 1 89 ? -8.284 2.292 3.646 1.00 97.50 89 MET A N 1
ATOM 718 C CA . MET A 1 89 ? -9.463 1.751 4.312 1.00 97.50 89 MET A CA 1
ATOM 719 C C . MET A 1 89 ? -9.087 0.855 5.501 1.00 97.50 89 MET A C 1
ATOM 721 O O . MET A 1 89 ? -9.652 1.007 6.585 1.00 97.50 89 MET A O 1
ATOM 725 N N . GLU A 1 90 ? -8.101 -0.028 5.355 1.00 96.88 90 GLU A N 1
ATOM 726 C CA . GLU A 1 90 ? -7.635 -0.885 6.451 1.00 96.88 90 GLU A CA 1
ATOM 727 C C . GLU A 1 90 ? -6.979 -0.085 7.582 1.00 96.88 90 GLU A C 1
ATOM 729 O O . GLU A 1 90 ? -7.205 -0.366 8.763 1.00 96.88 90 GLU A O 1
ATOM 734 N N . LYS A 1 91 ? -6.238 0.985 7.265 1.00 97.62 91 LYS A N 1
ATOM 735 C CA . LYS A 1 91 ? -5.733 1.917 8.289 1.00 97.62 91 LYS A CA 1
ATOM 736 C C . LYS A 1 91 ? -6.872 2.556 9.078 1.00 97.62 91 LYS A C 1
ATOM 738 O O . LYS A 1 91 ? -6.787 2.626 10.304 1.00 97.62 91 LYS A O 1
ATOM 743 N N . TYR A 1 92 ? -7.934 2.988 8.399 1.00 97.38 92 TYR A N 1
ATOM 744 C CA . TYR A 1 92 ? -9.111 3.543 9.060 1.00 97.38 92 TYR A CA 1
ATOM 745 C C . TYR A 1 92 ? -9.796 2.505 9.959 1.00 97.38 92 TYR A C 1
ATOM 747 O O . TYR A 1 92 ? -10.003 2.762 11.147 1.00 97.38 92 TYR A O 1
ATOM 755 N N . LYS A 1 93 ? -10.059 1.296 9.445 1.00 97.56 93 LYS A N 1
ATOM 756 C CA . LYS A 1 93 ? -10.645 0.198 10.232 1.00 97.56 93 LYS A CA 1
ATOM 757 C C . LYS A 1 93 ? -9.813 -0.123 11.469 1.00 97.56 93 LYS A C 1
ATOM 759 O O . LYS A 1 93 ? -10.371 -0.274 12.551 1.00 97.56 93 LYS A O 1
ATOM 764 N N . LYS A 1 94 ? -8.483 -0.157 11.349 1.00 97.44 94 LYS A N 1
ATOM 765 C CA . LYS A 1 94 ? -7.578 -0.379 12.484 1.00 97.44 94 LYS A CA 1
ATOM 766 C C . LYS A 1 94 ? -7.767 0.662 13.588 1.00 97.44 94 LYS A C 1
ATOM 768 O O . LYS A 1 94 ? -7.771 0.302 14.764 1.00 97.44 94 LYS A O 1
ATOM 773 N N . VAL A 1 95 ? -7.929 1.937 13.233 1.00 97.44 95 VAL A N 1
ATOM 774 C CA . VAL A 1 95 ? -8.192 3.006 14.210 1.00 97.44 95 VAL A CA 1
ATOM 775 C C . VAL A 1 95 ? -9.547 2.798 14.884 1.00 97.44 95 VAL A C 1
ATOM 777 O O . VAL A 1 95 ? -9.622 2.835 16.111 1.00 97.44 95 VAL A O 1
ATOM 780 N N . VAL A 1 96 ? -10.592 2.499 14.108 1.00 97.75 96 VAL A N 1
ATOM 781 C CA . VAL A 1 96 ? -11.938 2.227 14.638 1.00 97.75 96 VAL A CA 1
ATOM 782 C C . VAL A 1 96 ? -11.929 1.030 15.589 1.00 97.75 96 VAL A C 1
ATOM 784 O O . VAL A 1 96 ? -12.451 1.123 16.698 1.00 97.75 96 VAL A O 1
ATOM 787 N N . PHE A 1 97 ? -11.302 -0.082 15.202 1.00 97.88 97 PHE A N 1
ATOM 788 C CA . PHE A 1 97 ? -11.210 -1.271 16.048 1.00 97.88 97 PHE A CA 1
ATOM 789 C C . PHE A 1 97 ? -10.411 -1.018 17.318 1.00 97.88 97 PHE A C 1
ATOM 791 O O . PHE A 1 97 ? -10.803 -1.491 18.379 1.00 97.88 97 PHE A O 1
ATOM 798 N N . ARG A 1 98 ? -9.337 -0.226 17.250 1.00 97.62 98 ARG A N 1
ATOM 799 C CA . ARG A 1 98 ? -8.594 0.173 18.448 1.00 97.62 98 ARG A CA 1
ATOM 800 C C . ARG A 1 98 ? -9.451 1.018 19.395 1.00 97.62 98 ARG A C 1
ATOM 802 O O . ARG A 1 98 ? -9.356 0.833 20.604 1.00 97.62 98 ARG A O 1
ATOM 809 N N . GLY A 1 99 ? -10.287 1.906 18.855 1.00 97.62 99 GLY A N 1
ATOM 810 C CA . GLY A 1 99 ? -11.260 2.676 19.634 1.00 97.62 99 GLY A CA 1
ATOM 811 C C . GLY A 1 99 ? -12.275 1.773 20.335 1.00 97.62 99 GLY A C 1
ATOM 812 O O . GLY A 1 99 ? -12.390 1.819 21.556 1.00 97.62 99 GLY A O 1
ATOM 813 N N . LYS A 1 100 ? -12.922 0.879 19.578 1.00 97.12 100 LYS A N 1
ATOM 814 C CA . LYS A 1 100 ? -13.890 -0.091 20.118 1.00 97.12 100 LYS A CA 1
ATOM 815 C C . LYS A 1 100 ? -13.277 -1.026 21.155 1.00 97.12 100 LYS A C 1
ATOM 817 O O . LYS A 1 100 ? -13.918 -1.337 22.149 1.00 97.12 100 LYS A O 1
ATOM 822 N N . LEU A 1 101 ? -12.037 -1.465 20.941 1.00 97.50 101 LEU A N 1
ATOM 823 C CA . LEU A 1 101 ? -11.331 -2.305 21.903 1.00 97.50 101 LEU A CA 1
ATOM 824 C C . LEU A 1 101 ? -11.117 -1.560 23.222 1.00 97.50 101 LEU A C 1
ATOM 826 O O . LEU A 1 101 ? -11.357 -2.133 24.275 1.00 97.50 101 LEU A O 1
ATOM 830 N N . LYS A 1 102 ? -10.717 -0.283 23.166 1.00 97.50 102 LYS A N 1
ATOM 831 C CA . LYS A 1 102 ? -10.536 0.541 24.365 1.00 97.50 102 LYS A CA 1
ATOM 832 C C . LYS A 1 102 ? -11.849 0.698 25.142 1.00 97.50 102 LYS A C 1
ATOM 834 O O . LYS A 1 102 ? -11.868 0.488 26.351 1.00 97.50 102 LYS A O 1
ATOM 839 N N . GLU A 1 103 ? -12.939 1.006 24.447 1.00 96.75 103 GLU A N 1
ATOM 840 C CA . GLU A 1 103 ? -14.275 1.121 25.045 1.00 96.75 103 GLU A CA 1
ATOM 841 C C . GLU A 1 103 ? -14.738 -0.206 25.672 1.00 96.75 103 GLU A C 1
ATOM 843 O O . GLU A 1 103 ? -15.203 -0.239 26.811 1.00 96.75 103 GLU A O 1
ATOM 848 N N . ALA A 1 104 ? -14.532 -1.327 24.977 1.00 96.56 104 ALA A N 1
ATOM 849 C CA . ALA A 1 104 ? -14.844 -2.655 25.498 1.00 96.56 104 ALA A CA 1
ATOM 850 C C . ALA A 1 104 ? -14.014 -3.002 26.747 1.00 96.56 104 ALA A C 1
ATOM 852 O O . ALA A 1 104 ? -14.536 -3.582 27.694 1.00 96.56 104 ALA A O 1
ATOM 853 N N . THR A 1 105 ? -12.731 -2.628 26.784 1.00 97.25 105 THR A N 1
ATOM 854 C CA . THR A 1 105 ? -11.894 -2.857 27.972 1.00 97.25 105 THR A CA 1
ATOM 855 C C . THR A 1 105 ? -12.329 -2.004 29.158 1.00 97.25 105 THR A C 1
ATOM 857 O O . THR A 1 105 ? -12.389 -2.505 30.274 1.00 97.25 105 THR A O 1
ATOM 860 N N . GLU A 1 106 ? -12.689 -0.742 28.927 1.00 96.94 106 GLU A N 1
ATOM 861 C CA . GLU A 1 106 ? -13.143 0.161 29.987 1.00 96.94 106 GLU A CA 1
ATOM 862 C C . GLU A 1 106 ? -14.492 -0.286 30.564 1.00 96.94 106 GLU A C 1
ATOM 864 O O . GLU A 1 106 ? -14.660 -0.381 31.778 1.00 96.94 106 GLU A O 1
ATOM 869 N N . THR A 1 107 ? -15.437 -0.654 29.697 1.00 96.75 107 THR A N 1
ATOM 870 C CA . THR A 1 107 ? -16.731 -1.207 30.124 1.00 96.75 107 THR A CA 1
ATOM 871 C C . THR A 1 107 ? -16.578 -2.533 30.867 1.00 96.75 107 THR A C 1
ATOM 873 O O . THR A 1 107 ? -17.269 -2.747 31.862 1.00 96.75 107 THR A O 1
ATOM 876 N N . HIS A 1 108 ? -15.655 -3.403 30.447 1.00 96.12 108 HIS A N 1
ATOM 877 C CA . HIS A 1 108 ? -15.368 -4.652 31.150 1.00 96.12 108 HIS A CA 1
ATOM 878 C C . HIS A 1 108 ? -14.815 -4.416 32.561 1.00 96.12 108 HIS A C 1
ATOM 880 O O . HIS A 1 108 ? -15.302 -5.028 33.511 1.00 96.12 108 HIS A O 1
ATOM 886 N N . GLU A 1 109 ? -13.844 -3.514 32.716 1.00 96.94 109 GLU A N 1
ATOM 887 C CA . GLU A 1 109 ? -13.289 -3.167 34.031 1.00 96.94 109 GLU A CA 1
ATOM 888 C C . GLU A 1 109 ? -14.351 -2.532 34.942 1.00 96.94 109 GLU A C 1
ATOM 890 O O . GLU A 1 109 ? -14.471 -2.921 36.103 1.00 96.94 109 GLU A O 1
ATOM 895 N N . ASN A 1 110 ? -15.197 -1.644 34.410 1.00 96.25 110 ASN A N 1
ATOM 896 C CA . ASN A 1 110 ? -16.299 -1.047 35.171 1.00 96.25 110 ASN A CA 1
ATOM 897 C C . ASN A 1 110 ? -17.319 -2.096 35.637 1.00 96.25 110 ASN A C 1
ATOM 899 O O . ASN A 1 110 ? -17.736 -2.085 36.794 1.00 96.25 110 ASN A O 1
ATOM 903 N N . LEU A 1 111 ? -17.704 -3.032 34.762 1.00 96.25 111 LEU A N 1
ATOM 904 C CA . LEU A 1 111 ? -18.610 -4.126 35.123 1.00 96.25 111 LEU A CA 1
ATOM 905 C C . LEU A 1 111 ? -17.994 -5.048 36.175 1.00 96.25 111 LEU A C 1
ATOM 907 O O . LEU A 1 111 ? -18.688 -5.483 37.092 1.00 96.25 111 LEU A O 1
ATOM 911 N N . LYS A 1 112 ? -16.695 -5.329 36.070 1.00 97.06 112 LYS A N 1
ATOM 912 C CA . LYS A 1 112 ? -15.968 -6.135 37.050 1.00 97.06 112 LYS A CA 1
ATOM 913 C C . LYS A 1 112 ? -15.911 -5.442 38.411 1.00 97.06 112 LYS A C 1
ATOM 915 O O . LYS A 1 112 ? -16.168 -6.090 39.422 1.00 97.06 112 LYS A O 1
ATOM 920 N N . ALA A 1 113 ? -15.629 -4.141 38.442 1.00 95.69 113 ALA A N 1
ATOM 921 C CA . ALA A 1 113 ? -15.647 -3.351 39.669 1.00 95.69 113 ALA A CA 1
ATOM 922 C C . ALA A 1 113 ? -17.043 -3.345 40.313 1.00 95.69 113 ALA A C 1
ATOM 924 O O . ALA A 1 113 ? -17.162 -3.645 41.499 1.00 95.69 113 ALA A O 1
ATOM 925 N N . ALA A 1 114 ? -18.096 -3.111 39.523 1.00 95.31 114 ALA A N 1
ATOM 926 C CA . ALA A 1 114 ? -19.476 -3.138 40.003 1.00 95.31 114 ALA A CA 1
ATOM 927 C C . ALA A 1 114 ? -19.888 -4.524 40.527 1.00 95.31 114 ALA A C 1
ATOM 929 O O . ALA A 1 114 ? -20.532 -4.627 41.567 1.00 95.31 114 ALA A O 1
ATOM 930 N N . ALA A 1 115 ? -19.491 -5.605 39.848 1.00 95.12 115 ALA A N 1
ATOM 931 C CA . ALA A 1 115 ? -19.760 -6.967 40.307 1.00 95.12 115 ALA A CA 1
ATOM 932 C C . ALA A 1 115 ? -19.098 -7.252 41.665 1.00 95.12 115 ALA A C 1
ATOM 934 O O . ALA A 1 115 ? -19.748 -7.790 42.559 1.00 95.12 115 ALA A O 1
ATOM 935 N N . ILE A 1 116 ? -17.839 -6.836 41.841 1.00 95.81 116 ILE A N 1
ATOM 936 C CA . ILE A 1 116 ? -17.117 -6.967 43.116 1.00 95.81 116 ILE A CA 1
ATOM 937 C C . ILE A 1 116 ? -17.788 -6.125 44.207 1.00 95.81 116 ILE A C 1
ATOM 939 O O . ILE A 1 116 ? -17.945 -6.590 45.335 1.00 95.81 116 ILE A O 1
ATOM 943 N N . GLU A 1 117 ? -18.207 -4.899 43.899 1.00 94.81 117 GLU A N 1
ATOM 944 C CA . GLU A 1 117 ? -18.897 -4.029 44.856 1.00 94.81 117 GLU A CA 1
ATOM 945 C C . GLU A 1 117 ? -20.239 -4.626 45.302 1.00 94.81 117 GLU A C 1
ATOM 947 O O . GLU A 1 117 ? -20.538 -4.656 46.497 1.00 94.81 117 GLU A O 1
ATOM 952 N N . ILE A 1 118 ? -21.020 -5.171 44.367 1.00 93.81 118 ILE A N 1
ATOM 953 C CA . ILE A 1 118 ? -22.281 -5.857 44.667 1.00 93.81 118 ILE A CA 1
ATOM 954 C C . ILE A 1 118 ? -22.025 -7.095 45.525 1.00 93.81 118 ILE A C 1
ATOM 956 O O . ILE A 1 118 ? -22.705 -7.283 46.532 1.00 93.81 118 ILE A O 1
ATOM 960 N N . GLU A 1 119 ? -21.048 -7.929 45.164 1.00 91.81 119 GLU A N 1
ATOM 961 C CA . GLU A 1 119 ? -20.732 -9.144 45.915 1.00 91.81 119 GLU A CA 1
ATOM 962 C C . GLU A 1 119 ? -20.275 -8.812 47.339 1.00 91.81 119 GLU A C 1
ATOM 964 O O . GLU A 1 119 ? -20.801 -9.360 48.308 1.00 91.81 119 GLU A O 1
ATOM 969 N N . THR A 1 120 ? -19.340 -7.874 47.485 1.00 92.69 120 THR A N 1
ATOM 970 C CA . THR A 1 120 ? -18.820 -7.461 48.794 1.00 92.69 120 THR A CA 1
ATOM 971 C C . THR A 1 120 ? -19.895 -6.806 49.656 1.00 92.69 120 THR A C 1
ATOM 973 O O . THR A 1 120 ? -20.031 -7.162 50.828 1.00 92.69 120 THR A O 1
ATOM 976 N N . THR A 1 121 ? -20.703 -5.905 49.090 1.00 91.81 121 THR A N 1
ATOM 977 C CA . THR A 1 121 ? -21.794 -5.237 49.811 1.00 91.81 121 THR A CA 1
ATOM 978 C C . THR A 1 121 ? -22.879 -6.232 50.205 1.00 91.81 121 THR A C 1
ATOM 980 O O . THR A 1 121 ? -23.292 -6.257 51.363 1.00 91.81 121 THR A O 1
ATOM 983 N N . SER A 1 122 ? -23.300 -7.102 49.284 1.00 88.12 122 SER A N 1
ATOM 984 C CA . SER A 1 122 ? -24.302 -8.134 49.554 1.00 88.12 122 SER A CA 1
ATOM 985 C C . SER A 1 122 ? -23.821 -9.091 50.645 1.00 88.12 122 SER A C 1
ATOM 987 O O . SER A 1 122 ? -24.492 -9.249 51.663 1.00 88.12 122 SER A O 1
ATOM 989 N N . GLN A 1 123 ? -22.613 -9.649 50.519 1.00 87.38 123 GLN A N 1
ATOM 990 C CA . GLN A 1 123 ? -22.063 -10.544 51.539 1.00 87.38 123 GLN A CA 1
ATOM 991 C C . GLN A 1 123 ? -21.890 -9.859 52.896 1.00 87.38 123 GLN A C 1
ATOM 993 O O . GLN A 1 123 ? -22.095 -10.501 53.928 1.00 87.38 123 GLN A O 1
ATOM 998 N N . LYS A 1 124 ? -21.500 -8.579 52.919 1.00 88.25 124 LYS A N 1
ATOM 999 C CA . LYS A 1 124 ? -21.372 -7.805 54.157 1.00 88.25 124 LYS A CA 1
ATOM 1000 C C . LYS A 1 124 ? -22.731 -7.639 54.837 1.00 88.25 124 LYS A C 1
ATOM 1002 O O . LYS A 1 124 ? -22.864 -8.018 55.998 1.00 88.25 124 LYS A O 1
ATOM 1007 N N . VAL A 1 125 ? -23.739 -7.159 54.108 1.00 88.12 125 VAL A N 1
ATOM 1008 C CA . VAL A 1 125 ? -25.102 -6.960 54.629 1.00 88.12 125 VAL A CA 1
ATOM 1009 C C . VAL A 1 125 ? -25.690 -8.276 55.139 1.00 88.12 125 VAL A C 1
ATOM 1011 O O . VAL A 1 125 ? -26.263 -8.312 56.228 1.00 88.12 125 VAL A O 1
ATOM 1014 N N . LEU A 1 126 ? -25.520 -9.376 54.404 1.00 87.31 126 LEU A N 1
ATOM 1015 C CA . LEU A 1 126 ? -26.038 -10.684 54.812 1.00 87.31 126 LEU A CA 1
ATOM 1016 C C . LEU A 1 126 ? -25.315 -11.256 56.037 1.00 87.31 126 LEU A C 1
ATOM 1018 O O . LEU A 1 126 ? -25.951 -11.872 56.894 1.00 87.31 126 LEU A O 1
ATOM 1022 N N . ARG A 1 127 ? -24.002 -11.025 56.170 1.00 86.06 127 ARG A N 1
ATOM 1023 C CA . ARG A 1 127 ? -23.254 -11.403 57.379 1.00 86.06 127 ARG A CA 1
ATOM 1024 C C . ARG A 1 127 ? -23.680 -10.588 58.595 1.00 86.06 127 ARG A C 1
ATOM 1026 O O . ARG A 1 127 ? -23.923 -11.177 59.645 1.00 86.06 127 ARG A O 1
ATOM 1033 N N . GLU A 1 128 ? -23.800 -9.269 58.459 1.00 89.12 128 GLU A N 1
ATOM 1034 C CA . GLU A 1 128 ? -24.222 -8.375 59.548 1.00 89.12 128 GLU A CA 1
ATOM 1035 C C . GLU A 1 128 ? -25.630 -8.721 60.055 1.00 89.12 128 GLU A C 1
ATOM 1037 O O . GLU A 1 128 ? -25.859 -8.772 61.263 1.00 89.12 128 GLU A O 1
ATOM 1042 N N . ASN A 1 129 ? -26.549 -9.059 59.146 1.00 85.19 129 ASN A N 1
ATOM 1043 C CA . ASN A 1 129 ? -27.919 -9.449 59.489 1.00 85.19 129 ASN A CA 1
ATOM 1044 C C . ASN A 1 129 ? -28.076 -10.932 59.869 1.00 85.19 129 ASN A C 1
ATOM 1046 O O . ASN A 1 129 ? -29.186 -11.364 60.174 1.00 85.19 129 ASN A O 1
ATOM 1050 N N . LYS A 1 130 ? -26.990 -11.721 59.883 1.00 83.19 130 LYS A N 1
ATOM 1051 C CA . LYS A 1 130 ? -27.010 -13.177 60.139 1.00 83.19 130 LYS A CA 1
ATOM 1052 C C . LYS A 1 130 ? -27.964 -13.943 59.206 1.00 83.19 130 LYS A C 1
ATOM 1054 O O . LYS A 1 130 ? -28.543 -14.957 59.587 1.00 83.19 130 LYS A O 1
ATOM 1059 N N . THR A 1 131 ? -28.110 -13.471 57.972 1.00 82.50 131 THR A N 1
ATOM 1060 C CA . THR A 1 131 ? -28.992 -14.022 56.931 1.00 82.50 131 THR A CA 1
ATOM 1061 C C . THR A 1 131 ? -28.190 -14.472 55.709 1.00 82.50 131 THR A C 1
ATOM 1063 O O . THR A 1 131 ? -28.592 -14.238 54.575 1.00 82.50 131 THR A O 1
ATOM 1066 N N . MET A 1 132 ? -27.030 -15.101 55.936 1.00 77.38 132 MET A N 1
ATOM 1067 C CA . MET A 1 132 ? -26.083 -15.478 54.873 1.00 77.38 132 MET A CA 1
ATOM 1068 C C . MET A 1 132 ? -26.711 -16.323 53.763 1.00 77.38 132 MET A C 1
ATOM 1070 O O . MET A 1 132 ? -26.424 -16.076 52.595 1.00 77.38 132 MET A O 1
ATOM 1074 N N . ASP A 1 133 ? -27.580 -17.269 54.121 1.00 83.25 133 ASP A N 1
ATOM 1075 C CA . ASP A 1 133 ? -28.367 -18.028 53.155 1.00 83.25 133 ASP A CA 1
ATOM 1076 C C . ASP A 1 133 ? -29.819 -17.536 53.175 1.00 83.25 133 ASP A C 1
ATOM 1078 O O . ASP A 1 133 ? -30.650 -17.963 53.978 1.00 83.25 133 ASP A O 1
ATOM 1082 N N . ILE A 1 134 ? -30.113 -16.568 52.301 1.00 85.50 134 ILE A N 1
ATOM 1083 C CA . ILE A 1 134 ? -31.458 -15.993 52.165 1.00 85.50 134 ILE A CA 1
ATOM 1084 C C . ILE A 1 134 ? -32.463 -17.086 51.799 1.00 85.50 134 ILE A C 1
ATOM 1086 O O . ILE A 1 134 ? -33.599 -17.051 52.270 1.00 85.50 134 ILE A O 1
ATOM 1090 N N . LYS A 1 135 ? -32.052 -18.050 50.967 1.00 88.06 135 LYS A N 1
ATOM 1091 C CA . LYS A 1 135 ? -32.938 -19.104 50.487 1.00 88.06 135 LYS A CA 1
ATOM 1092 C C . LYS A 1 135 ? -33.328 -20.011 51.648 1.00 88.06 135 LYS A C 1
ATOM 1094 O O . LYS A 1 135 ? -34.518 -20.109 51.940 1.00 88.06 135 LYS A O 1
ATOM 1099 N N . GLU A 1 136 ? -32.348 -20.565 52.357 1.00 87.00 136 GLU A N 1
ATOM 1100 C CA . GLU A 1 136 ? -32.599 -21.432 53.515 1.00 87.00 136 GLU A CA 1
ATOM 1101 C C . GLU A 1 136 ? -33.392 -20.700 54.611 1.00 87.00 136 GLU A C 1
ATOM 1103 O O . GLU A 1 136 ? -34.378 -21.228 55.131 1.00 87.00 136 GLU A O 1
ATOM 1108 N N . ASN A 1 137 ? -33.047 -19.439 54.904 1.00 87.19 137 ASN A N 1
ATOM 1109 C CA . ASN A 1 137 ? -33.793 -18.646 55.882 1.00 87.19 137 ASN A CA 1
ATOM 1110 C C . ASN A 1 137 ? -35.244 -18.401 55.449 1.00 87.19 137 ASN A C 1
ATOM 1112 O O . ASN A 1 137 ? -36.150 -18.481 56.280 1.00 87.19 137 ASN A O 1
ATOM 1116 N N . SER A 1 138 ? -35.489 -18.107 54.171 1.00 88.25 138 SER A N 1
ATOM 1117 C CA . SER A 1 138 ? -36.846 -17.883 53.663 1.00 88.25 138 SER A CA 1
ATOM 1118 C C . SER A 1 138 ? -37.696 -19.156 53.709 1.00 88.25 138 SER A C 1
ATOM 1120 O O . SER A 1 138 ? -38.853 -19.103 54.127 1.00 88.25 138 SER A O 1
ATOM 1122 N N . GLU A 1 139 ? -37.108 -20.308 53.377 1.00 91.50 139 GLU A N 1
ATOM 1123 C CA . GLU A 1 139 ? -37.758 -21.618 53.450 1.00 91.50 139 GLU A CA 1
ATOM 1124 C C . GLU A 1 139 ? -38.078 -21.997 54.904 1.00 91.50 139 GLU A C 1
ATOM 1126 O O . GLU A 1 139 ? -39.187 -22.447 55.202 1.00 91.50 139 GLU A O 1
ATOM 1131 N N . PHE A 1 140 ? -37.162 -21.729 55.840 1.00 89.88 140 PHE A N 1
ATOM 1132 C CA . PHE A 1 140 ? -37.405 -21.933 57.268 1.00 89.88 140 PHE A CA 1
ATOM 1133 C C . PHE A 1 140 ? -38.538 -21.048 57.801 1.00 89.88 140 PHE A C 1
ATOM 1135 O O . PHE A 1 140 ? -39.409 -21.533 58.530 1.00 89.88 140 PHE A O 1
ATOM 1142 N N . ILE A 1 141 ? -38.548 -19.758 57.442 1.00 90.62 141 ILE A N 1
ATOM 1143 C CA . ILE A 1 141 ? -39.607 -18.825 57.849 1.00 90.62 141 ILE A CA 1
ATOM 1144 C C . ILE A 1 141 ? -40.957 -19.302 57.311 1.00 90.62 141 ILE A C 1
ATOM 1146 O O . ILE A 1 141 ? -41.909 -19.378 58.087 1.00 90.62 141 ILE A O 1
ATOM 1150 N N . LEU A 1 142 ? -41.036 -19.682 56.031 1.00 93.25 142 LEU A N 1
ATOM 1151 C CA . LEU A 1 142 ? -42.254 -20.221 55.418 1.00 93.25 142 LEU A CA 1
ATOM 1152 C C . LEU A 1 142 ? -42.751 -21.473 56.150 1.00 93.25 142 LEU A C 1
ATOM 1154 O O . LEU A 1 142 ? -43.908 -21.512 56.571 1.00 93.25 142 LEU A O 1
ATOM 1158 N N . ALA A 1 143 ? -41.872 -22.445 56.404 1.00 91.75 143 ALA A N 1
ATOM 1159 C CA . ALA A 1 143 ? -42.226 -23.676 57.111 1.00 91.75 143 ALA A CA 1
ATOM 1160 C C . ALA A 1 143 ? -42.725 -23.417 58.546 1.00 91.75 143 ALA A C 1
ATOM 1162 O O . ALA A 1 143 ? -43.657 -24.068 59.031 1.00 91.75 143 ALA A O 1
ATOM 1163 N N . LYS A 1 144 ? -42.129 -22.447 59.254 1.00 92.69 144 LYS A N 1
ATOM 1164 C CA . LYS A 1 144 ? -42.604 -22.023 60.581 1.00 92.69 144 LYS A CA 1
ATOM 1165 C C . LYS A 1 144 ? -43.953 -21.322 60.503 1.00 92.69 144 LYS A C 1
ATOM 1167 O O . LYS A 1 144 ? -44.803 -21.583 61.351 1.00 92.69 144 LYS A O 1
ATOM 1172 N N . PHE A 1 145 ? -44.163 -20.485 59.492 1.00 93.56 145 PHE A N 1
ATOM 1173 C CA . PHE A 1 145 ? -45.428 -19.791 59.276 1.00 93.56 145 PHE A CA 1
ATOM 1174 C C . PHE A 1 145 ? -46.571 -20.774 59.014 1.00 93.56 145 PHE A C 1
ATOM 1176 O O . PHE A 1 145 ? -47.637 -20.654 59.614 1.00 93.56 145 PHE A O 1
ATOM 1183 N N . GLU A 1 146 ? -46.338 -21.783 58.176 1.00 92.75 146 GLU A N 1
ATOM 1184 C CA . GLU A 1 146 ? -47.305 -22.849 57.902 1.00 92.75 146 GLU A CA 1
ATOM 1185 C C . GLU A 1 146 ? -47.646 -23.647 59.161 1.00 92.75 146 GLU A C 1
ATOM 1187 O O . GLU A 1 146 ? -48.822 -23.888 59.440 1.00 92.75 146 GLU A O 1
ATOM 1192 N N . ARG A 1 147 ? -46.640 -23.990 59.976 1.00 91.62 147 ARG A N 1
ATOM 1193 C CA . ARG A 1 147 ? -46.863 -24.677 61.254 1.00 91.62 147 ARG A CA 1
ATOM 1194 C C . ARG A 1 147 ? -47.668 -23.820 62.232 1.00 91.62 147 ARG A C 1
ATOM 1196 O O . ARG A 1 147 ? -48.623 -24.325 62.814 1.00 91.62 147 ARG A O 1
ATOM 1203 N N . CYS A 1 148 ? -47.322 -22.543 62.394 1.00 89.69 148 CYS A N 1
ATOM 1204 C CA . CYS A 1 148 ? -48.090 -21.625 63.237 1.00 89.69 148 CYS A CA 1
ATOM 1205 C C . CYS A 1 148 ? -49.532 -21.496 62.741 1.00 89.69 148 CYS A C 1
ATOM 1207 O O . CYS A 1 148 ? -50.453 -21.516 63.549 1.00 89.69 148 CYS A O 1
ATOM 1209 N N . ARG A 1 149 ? -49.746 -21.420 61.421 1.00 91.00 149 ARG A N 1
ATOM 1210 C CA . ARG A 1 149 ? -51.080 -21.357 60.810 1.00 91.00 149 ARG A CA 1
ATOM 1211 C C . ARG A 1 149 ? -51.904 -22.612 61.091 1.00 91.00 149 ARG A C 1
ATOM 1213 O O . ARG A 1 149 ? -53.084 -22.488 61.399 1.00 91.00 149 ARG A O 1
ATOM 1220 N N . ALA A 1 150 ? -51.289 -23.792 61.009 1.00 88.44 150 ALA A N 1
ATOM 1221 C CA . ALA A 1 150 ? -51.933 -25.055 61.363 1.00 88.44 150 ALA A CA 1
ATOM 1222 C C . ALA A 1 150 ? -52.305 -25.095 62.855 1.00 88.44 150 ALA A C 1
ATOM 1224 O O . ALA A 1 150 ? -53.455 -25.349 63.181 1.00 88.44 150 ALA A O 1
ATOM 1225 N N . GLN A 1 151 ? -51.386 -24.720 63.751 1.00 87.94 151 GLN A N 1
ATOM 1226 C CA . GLN A 1 151 ? -51.650 -24.665 65.196 1.00 87.94 151 GLN A CA 1
ATOM 1227 C C . GLN A 1 151 ? -52.735 -23.646 65.574 1.00 87.94 151 GLN A C 1
ATOM 1229 O O . GLN A 1 151 ? -53.534 -23.901 66.468 1.00 87.94 151 GLN A O 1
ATOM 1234 N N . LEU A 1 152 ? -52.791 -22.496 64.895 1.00 86.00 152 LEU A N 1
ATOM 1235 C CA . LEU A 1 152 ? -53.850 -21.498 65.080 1.00 86.00 152 LEU A CA 1
ATOM 1236 C C . LEU A 1 152 ? -55.217 -22.040 64.654 1.00 86.00 152 LEU A C 1
ATOM 1238 O O . LEU A 1 152 ? -56.216 -21.777 65.319 1.00 86.00 152 LEU A O 1
ATOM 1242 N N . LYS A 1 153 ? -55.248 -22.810 63.563 1.00 85.88 153 LYS A N 1
ATOM 1243 C CA . LYS A 1 153 ? -56.456 -23.474 63.079 1.00 85.88 153 LYS A CA 1
ATOM 1244 C C . LYS A 1 153 ? -56.909 -24.571 64.047 1.00 85.88 153 LYS A C 1
ATOM 1246 O O . LYS A 1 153 ? -58.077 -24.596 64.414 1.00 85.88 153 LYS A O 1
ATOM 1251 N N . ASP A 1 154 ? -55.978 -25.377 64.552 1.00 83.12 154 ASP A N 1
ATOM 1252 C CA . ASP A 1 154 ? -56.260 -26.409 65.554 1.00 83.12 154 ASP A CA 1
ATOM 1253 C C . ASP A 1 154 ? -56.734 -25.801 66.886 1.00 83.12 154 ASP A C 1
ATOM 1255 O O . ASP A 1 154 ? -57.603 -26.363 67.544 1.00 83.12 154 ASP A O 1
ATOM 1259 N N . LEU A 1 155 ? -56.213 -24.639 67.299 1.00 80.12 155 LEU A N 1
ATOM 1260 C CA . LEU A 1 155 ? -56.683 -23.902 68.483 1.00 80.12 155 LEU A CA 1
ATOM 1261 C C . LEU A 1 155 ? -58.080 -23.302 68.278 1.00 80.12 155 LEU A C 1
ATOM 1263 O O . LEU A 1 155 ? -58.897 -23.332 69.196 1.00 80.12 155 LEU A O 1
ATOM 1267 N N . GLN A 1 156 ? -58.379 -22.794 67.079 1.00 76.19 156 GLN A N 1
ATOM 1268 C CA . GLN A 1 156 ? -59.739 -22.385 66.722 1.00 76.19 156 GLN A CA 1
ATOM 1269 C C . GLN A 1 156 ? -60.712 -23.573 66.740 1.00 76.19 156 GLN A C 1
ATOM 1271 O O . GLN A 1 156 ? -61.831 -23.423 67.222 1.00 76.19 156 GLN A O 1
ATOM 1276 N N . GLU A 1 157 ? -60.290 -24.750 66.274 1.00 75.19 157 GLU A N 1
ATOM 1277 C CA . GLU A 1 157 ? -61.119 -25.964 66.226 1.00 75.19 157 GLU A CA 1
ATOM 1278 C C . GLU A 1 157 ? -61.228 -26.691 67.585 1.00 75.19 157 GLU A C 1
ATOM 1280 O O . GLU A 1 157 ? -62.257 -27.304 67.863 1.00 75.19 157 GLU A O 1
ATOM 1285 N N . SER A 1 158 ? -60.216 -26.599 68.460 1.00 63.94 158 SER A N 1
ATOM 1286 C CA . SER A 1 158 ? -60.222 -27.185 69.816 1.00 63.94 158 SER A CA 1
ATOM 1287 C C . SER A 1 158 ? -60.785 -26.257 70.895 1.00 63.94 158 SER A C 1
ATOM 1289 O O . SER A 1 158 ? -61.107 -26.718 71.993 1.00 63.94 158 SER A O 1
ATOM 1291 N N . SER A 1 159 ? -60.984 -24.970 70.598 1.00 51.41 159 SER A N 1
ATOM 1292 C CA . SER A 1 159 ? -61.873 -24.135 71.403 1.00 51.41 159 SER A CA 1
ATOM 1293 C C . SER A 1 159 ? -63.323 -24.624 71.261 1.00 51.41 159 SER A C 1
ATOM 1295 O O . SER A 1 159 ? -63.936 -24.530 70.200 1.00 51.41 159 SER A O 1
ATOM 1297 N N . SER A 1 160 ? -63.890 -25.183 72.336 1.00 44.62 160 SER A N 1
ATOM 1298 C CA . SER A 1 160 ? -65.325 -25.492 72.409 1.00 44.62 160 SER A CA 1
ATOM 1299 C C . SER A 1 160 ? -66.159 -24.225 72.156 1.00 44.62 160 SER A C 1
ATOM 1301 O O . SER A 1 160 ? -65.738 -23.146 72.586 1.00 44.62 160 SER A O 1
ATOM 1303 N N . PRO A 1 161 ? -67.351 -24.321 71.537 1.00 50.09 161 PRO A N 1
ATOM 1304 C CA . PRO A 1 161 ? -68.162 -23.165 71.187 1.00 50.09 161 PRO A CA 1
ATOM 1305 C C . PRO A 1 161 ? -68.799 -22.566 72.443 1.00 50.09 161 PRO A C 1
ATOM 1307 O O . PRO A 1 161 ? -69.936 -22.881 72.777 1.00 50.09 161 PRO A O 1
ATOM 1310 N N . THR A 1 162 ? -68.090 -21.674 73.127 1.00 47.78 162 THR A N 1
ATOM 1311 C CA . THR A 1 162 ? -68.714 -20.823 74.143 1.00 47.78 162 THR A CA 1
ATOM 1312 C C . THR A 1 162 ? -68.092 -19.429 74.090 1.00 47.78 162 THR A C 1
ATOM 1314 O O . THR A 1 162 ? -66.936 -19.226 74.442 1.00 47.78 162 THR A O 1
ATOM 1317 N N . GLU A 1 163 ? -68.888 -18.494 73.561 1.00 47.75 163 GLU A N 1
ATOM 1318 C CA . GLU A 1 163 ? -68.806 -17.040 73.771 1.00 47.75 163 GLU A CA 1
ATOM 1319 C C . GLU A 1 163 ? -67.550 -16.286 73.283 1.00 47.75 163 GLU A C 1
ATOM 1321 O O . GLU A 1 163 ? -66.903 -15.560 74.029 1.00 47.75 163 GLU A O 1
ATOM 1326 N N . THR A 1 164 ? -67.241 -16.333 71.983 1.00 44.94 164 THR A N 1
ATOM 1327 C CA . THR A 1 164 ? -66.290 -15.367 71.368 1.00 44.94 164 THR A CA 1
ATOM 1328 C C . THR A 1 164 ? -66.831 -14.583 70.176 1.00 44.94 164 THR A C 1
ATOM 1330 O O . THR A 1 164 ? -66.124 -13.749 69.610 1.00 44.94 164 THR A O 1
ATOM 1333 N N . LYS A 1 165 ? -68.107 -14.763 69.804 1.00 47.81 165 LYS A N 1
ATOM 1334 C CA . LYS A 1 165 ? -68.734 -13.912 68.774 1.00 47.81 165 LYS A CA 1
ATOM 1335 C C . LYS A 1 165 ? -69.150 -12.528 69.291 1.00 47.81 165 LYS A C 1
ATOM 1337 O O . LYS A 1 165 ? -69.261 -11.613 68.479 1.00 47.81 165 LYS A O 1
ATOM 1342 N N . GLU A 1 166 ? -69.321 -12.348 70.602 1.00 44.47 166 GLU A N 1
ATOM 1343 C CA . GLU A 1 166 ? -69.634 -11.035 71.195 1.00 44.47 166 GLU A CA 1
ATOM 1344 C C . GLU A 1 166 ? -68.390 -10.299 71.712 1.00 44.47 166 GLU A C 1
ATOM 1346 O O . GLU A 1 166 ? -68.259 -9.098 71.486 1.00 44.47 166 GLU A O 1
ATOM 1351 N N . THR A 1 167 ? -67.407 -11.000 72.285 1.00 46.69 167 THR A N 1
ATOM 1352 C CA . THR A 1 167 ? -66.171 -10.372 72.785 1.00 46.69 167 THR A CA 1
ATOM 1353 C C . THR A 1 167 ? -65.264 -9.869 71.659 1.00 46.69 167 THR A C 1
ATOM 1355 O O . THR A 1 167 ? -64.771 -8.749 71.754 1.00 46.69 167 THR A O 1
ATOM 1358 N N . ASN A 1 168 ? -65.125 -10.586 70.535 1.00 48.16 168 ASN A N 1
ATOM 1359 C CA . ASN A 1 168 ? -64.350 -10.079 69.387 1.00 48.16 168 ASN A CA 1
ATOM 1360 C C . ASN A 1 168 ? -64.986 -8.856 68.706 1.00 48.16 168 ASN A C 1
ATOM 1362 O O . ASN A 1 168 ? -64.268 -8.030 68.149 1.00 48.16 168 ASN A O 1
ATOM 1366 N N . LYS A 1 169 ? -66.316 -8.693 68.778 1.00 47.34 169 LYS A N 1
ATOM 1367 C CA . LYS A 1 169 ? -66.964 -7.441 68.357 1.00 47.34 169 LYS A CA 1
ATOM 1368 C C . LYS A 1 169 ? -66.690 -6.314 69.350 1.00 47.34 169 LYS A C 1
ATOM 1370 O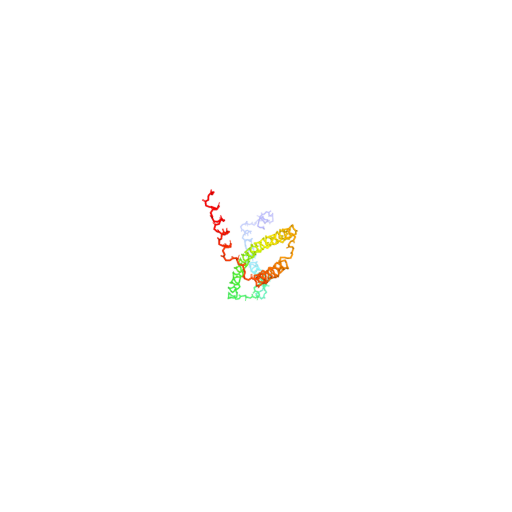 O . LYS A 1 169 ? -66.437 -5.198 68.919 1.00 47.34 169 LYS A O 1
ATOM 1375 N N . LEU A 1 170 ? -66.685 -6.599 70.652 1.00 50.03 170 LEU A N 1
ATOM 1376 C CA . LEU A 1 170 ? -66.441 -5.594 71.688 1.00 50.03 170 LEU A CA 1
ATOM 1377 C C . LEU A 1 170 ? -64.995 -5.060 71.671 1.00 50.03 170 LEU A C 1
ATOM 1379 O O . LEU A 1 170 ? -64.799 -3.861 71.837 1.00 50.03 170 LEU A O 1
ATOM 1383 N N . TYR A 1 171 ? -63.996 -5.916 71.423 1.00 51.84 171 TYR A N 1
ATOM 1384 C CA . TYR A 1 171 ? -62.587 -5.500 71.344 1.00 51.84 171 TYR A CA 1
ATOM 1385 C C . TYR A 1 171 ? -62.268 -4.715 70.066 1.00 51.84 171 TYR A C 1
ATOM 1387 O O . TYR A 1 171 ? -61.648 -3.658 70.159 1.00 51.84 171 TYR A O 1
ATOM 1395 N N . HIS A 1 172 ? -62.771 -5.139 68.899 1.00 53.00 172 HIS A N 1
ATOM 1396 C CA . HIS A 1 172 ? -62.612 -4.350 67.672 1.00 53.00 172 HIS A CA 1
ATOM 1397 C C . HIS A 1 172 ? -63.358 -3.012 67.724 1.00 53.00 172 HIS A C 1
ATOM 1399 O O . HIS A 1 172 ? -62.851 -2.019 67.214 1.00 53.00 172 HIS A O 1
ATOM 1405 N N . GLN A 1 173 ? -64.525 -2.942 68.373 1.00 52.19 173 GLN A N 1
ATOM 1406 C CA . GLN A 1 173 ? -65.236 -1.672 68.539 1.00 52.19 173 GLN A CA 1
ATOM 1407 C C . GLN A 1 173 ? -64.490 -0.713 69.484 1.00 52.19 173 GLN A C 1
ATOM 1409 O O . GLN A 1 173 ? -64.531 0.497 69.279 1.00 52.19 173 GLN A O 1
ATOM 1414 N N . LYS A 1 174 ? -63.795 -1.238 70.504 1.00 56.72 174 LYS A N 1
ATOM 1415 C CA . LYS A 1 174 ? -63.034 -0.432 71.467 1.00 56.72 174 LYS A CA 1
ATOM 1416 C C . LYS A 1 174 ? -61.726 0.106 70.873 1.00 56.72 174 LYS A C 1
ATOM 1418 O O . LYS A 1 174 ? -61.454 1.287 71.026 1.00 56.72 174 LYS A O 1
ATOM 1423 N N . GLU A 1 175 ? -60.993 -0.705 70.105 1.00 55.09 175 GLU A N 1
ATOM 1424 C CA . GLU A 1 175 ? -59.802 -0.241 69.367 1.00 55.09 175 GLU A CA 1
ATOM 1425 C C . GLU A 1 175 ? -60.138 0.803 68.292 1.00 55.09 175 GLU A C 1
ATOM 1427 O O . GLU A 1 175 ? -59.381 1.749 68.097 1.00 55.09 175 GLU A O 1
ATOM 1432 N N . ILE A 1 176 ? -61.280 0.667 67.608 1.00 57.25 176 ILE A N 1
ATOM 1433 C CA . ILE A 1 176 ? -61.728 1.659 66.618 1.00 57.25 176 ILE A CA 1
ATOM 1434 C C . ILE A 1 176 ? -62.123 2.982 67.294 1.00 57.25 176 ILE A C 1
ATOM 1436 O O . ILE A 1 176 ? -61.842 4.045 66.744 1.00 57.25 176 ILE A O 1
ATOM 1440 N N . ASN A 1 177 ? -62.735 2.940 68.480 1.00 56.34 177 ASN A N 1
ATOM 1441 C CA . ASN A 1 177 ? -63.106 4.151 69.215 1.00 56.34 177 ASN A CA 1
ATOM 1442 C C . ASN A 1 177 ? -61.884 4.869 69.822 1.00 56.34 177 ASN A C 1
ATOM 1444 O O . ASN A 1 177 ? -61.802 6.089 69.718 1.00 56.34 177 ASN A O 1
ATOM 1448 N N . ASP A 1 178 ? -60.899 4.139 70.357 1.00 56.59 178 ASP A N 1
ATOM 1449 C CA . ASP A 1 178 ? -59.670 4.732 70.921 1.00 56.59 178 ASP A CA 1
ATOM 1450 C C . ASP A 1 178 ? -58.749 5.350 69.838 1.00 56.59 178 ASP A C 1
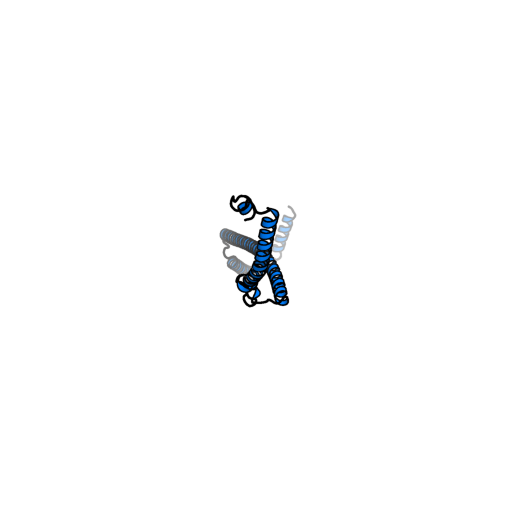ATOM 1452 O O . ASP A 1 178 ? -57.944 6.240 70.124 1.00 56.59 178 ASP A O 1
ATOM 1456 N N . LEU A 1 179 ? -58.880 4.917 68.576 1.00 54.47 179 LEU A N 1
ATOM 1457 C CA . LEU A 1 179 ? -58.201 5.509 67.412 1.00 54.47 179 LEU A CA 1
ATOM 1458 C C . LEU A 1 179 ? -58.914 6.747 66.836 1.00 54.47 179 LEU A C 1
ATOM 1460 O O . LEU A 1 179 ? -58.311 7.470 66.047 1.00 54.47 179 LEU A O 1
ATOM 1464 N N . LEU A 1 180 ? -60.178 6.989 67.199 1.00 53.88 180 LEU A N 1
ATOM 1465 C CA . LEU A 1 180 ? -60.969 8.146 66.756 1.00 53.88 180 LEU A CA 1
ATOM 1466 C C . LEU A 1 180 ? -60.997 9.296 67.782 1.00 53.88 180 LEU A C 1
ATOM 1468 O O . LEU A 1 180 ? -61.453 10.384 67.438 1.00 53.88 180 LEU A O 1
ATOM 1472 N N . GLU A 1 181 ? -60.510 9.073 69.009 1.00 52.38 181 GLU A N 1
ATOM 1473 C CA . GLU A 1 181 ? -60.390 10.091 70.072 1.00 52.38 181 GLU A CA 1
ATOM 1474 C C . GLU A 1 181 ? -58.956 10.643 70.273 1.00 52.38 181 GLU A C 1
ATOM 1476 O O . GLU A 1 181 ? -58.733 11.420 71.203 1.00 52.38 181 GLU A O 1
ATOM 1481 N N . ASN A 1 182 ? -57.998 10.302 69.395 1.00 43.94 182 ASN A N 1
ATOM 1482 C CA . ASN A 1 182 ? -56.684 10.975 69.291 1.00 43.94 182 ASN A CA 1
ATOM 1483 C C . ASN A 1 182 ? -56.497 11.665 67.925 1.00 43.94 182 ASN A C 1
ATOM 1485 O O . ASN A 1 182 ? -55.359 11.658 67.398 1.00 43.94 182 ASN A O 1
#

Foldseek 3Di:
DLVVVVPDPVCPPPPSVVSVVVVVVVVVVVCVVVVVVVVVVVCCCDVPVPDDDPPDDDPVCPVVVDDDDPVVVVVVVVVVVVVVVVVVVVVVVVVVVVVVVVVVVVVVVVVVVVVVVCVVVVCVVCVVVVNNPVPVVVVVVVVVVVVVVVVVVVVVVPPDDDDDVVVVVVVVVVVVVVVVVD

InterPro domains:
  IPR008685 Centromere protein Mis12 [PF05859] (2-174)
  IPR008685 Centromere protein Mis12 [PTHR14527] (12-169)